Protein AF-A0A3M0XYK8-F1 (afdb_monomer_lite)

pLDDT: mean 85.26, std 17.31, range [50.12, 98.5]

Radius of gyration: 27.62 Å; chains: 1; bounding box: 24×65×68 Å

Structure (mmCIF, N/CA/C/O backbone):
data_AF-A0A3M0XYK8-F1
#
_entry.id   AF-A0A3M0XYK8-F1
#
loop_
_atom_site.group_PDB
_atom_site.id
_atom_site.type_symbol
_atom_site.label_atom_id
_atom_site.label_alt_id
_atom_site.label_comp_id
_atom_site.label_asym_id
_atom_site.label_entity_id
_atom_site.label_seq_id
_atom_site.pdbx_PDB_ins_code
_atom_site.Cartn_x
_atom_site.Cartn_y
_atom_site.Cartn_z
_atom_site.occupancy
_atom_site.B_iso_or_equiv
_atom_site.auth_seq_id
_atom_site.auth_comp_id
_atom_site.auth_asym_id
_atom_site.auth_atom_id
_atom_site.pdbx_PDB_model_num
ATOM 1 N N . MET A 1 1 ? -8.161 52.579 -51.845 1.00 53.34 1 MET A N 1
ATOM 2 C CA . MET A 1 1 ? -7.094 51.553 -51.942 1.00 53.34 1 MET A CA 1
ATOM 3 C C . MET A 1 1 ? -6.205 51.474 -50.694 1.00 53.34 1 MET A C 1
ATOM 5 O O . MET A 1 1 ? -5.982 50.375 -50.219 1.00 53.34 1 MET A O 1
ATOM 9 N N . LYS A 1 2 ? -5.748 52.588 -50.094 1.00 50.12 2 LYS A N 1
ATOM 10 C CA . LYS A 1 2 ? -4.852 52.553 -48.911 1.00 50.12 2 LYS A CA 1
ATOM 11 C C . LYS A 1 2 ? -5.521 52.124 -47.584 1.00 50.12 2 LYS A C 1
ATOM 13 O O . LYS A 1 2 ? -4.868 51.525 -46.744 1.00 50.12 2 LYS A O 1
ATOM 18 N N . ARG A 1 3 ? -6.829 52.370 -47.407 1.00 53.25 3 ARG A N 1
ATOM 19 C CA . ARG A 1 3 ? -7.581 52.015 -46.176 1.00 53.25 3 ARG A CA 1
ATOM 20 C C . ARG A 1 3 ? -7.868 50.509 -46.053 1.00 53.25 3 ARG A C 1
ATOM 22 O O . ARG A 1 3 ? -7.900 49.989 -44.947 1.00 53.25 3 ARG A O 1
ATOM 29 N N . SER A 1 4 ? -8.008 49.811 -47.183 1.00 52.62 4 SER A N 1
ATOM 30 C CA . SER A 1 4 ? -8.246 48.360 -47.231 1.00 52.62 4 SER A CA 1
ATOM 31 C C . SER A 1 4 ? -7.004 47.543 -46.859 1.00 52.62 4 SER A C 1
ATOM 33 O O . SER A 1 4 ? -7.132 46.472 -46.282 1.00 52.62 4 SER A O 1
ATOM 35 N N . LEU A 1 5 ? -5.805 48.073 -47.129 1.00 55.25 5 LEU A N 1
ATOM 36 C CA . LEU A 1 5 ? -4.541 47.452 -46.723 1.00 55.25 5 LEU A CA 1
ATOM 37 C C . LEU A 1 5 ? -4.356 47.487 -45.198 1.00 55.25 5 LEU A C 1
ATOM 39 O O . LEU A 1 5 ? -3.953 46.492 -44.609 1.00 55.25 5 LEU A O 1
ATOM 43 N N . VAL A 1 6 ? -4.725 48.592 -44.543 1.00 56.53 6 VAL A N 1
ATOM 44 C CA . VAL A 1 6 ? -4.584 48.735 -43.082 1.00 56.53 6 VAL A CA 1
ATOM 45 C C . VAL A 1 6 ? -5.533 47.799 -42.318 1.00 56.53 6 VAL A C 1
ATOM 47 O O . VAL A 1 6 ? -5.119 47.203 -41.332 1.00 56.53 6 VAL A O 1
ATOM 50 N N . GLY A 1 7 ? -6.771 47.608 -42.794 1.00 55.38 7 GLY A N 1
ATOM 51 C CA . GLY A 1 7 ? -7.731 46.682 -42.170 1.00 55.38 7 GLY A CA 1
ATOM 52 C C . GLY A 1 7 ? -7.394 45.196 -42.360 1.00 55.38 7 GLY A C 1
ATOM 53 O O . GLY A 1 7 ? -7.710 44.379 -41.501 1.00 55.38 7 GLY A O 1
ATOM 54 N N . GLY A 1 8 ? -6.720 44.841 -43.460 1.00 56.22 8 GLY A N 1
ATOM 55 C CA . GLY A 1 8 ? -6.253 43.471 -43.695 1.00 56.22 8 GLY A CA 1
ATOM 56 C C . GLY A 1 8 ? -5.093 43.078 -42.778 1.00 56.22 8 GLY A C 1
ATOM 57 O O . GLY A 1 8 ? -5.073 41.970 -42.252 1.00 56.22 8 GLY A O 1
ATOM 58 N N . LEU A 1 9 ? -4.160 44.001 -42.523 1.00 57.41 9 LEU A N 1
ATOM 59 C CA . LEU A 1 9 ? -3.015 43.747 -41.642 1.00 57.41 9 LEU A CA 1
ATOM 60 C C . LEU A 1 9 ? -3.413 43.599 -40.164 1.00 57.41 9 LEU A C 1
ATOM 62 O O . LEU A 1 9 ? -2.831 42.773 -39.462 1.00 57.41 9 LEU A O 1
ATOM 66 N N . THR A 1 10 ? -4.418 44.339 -39.688 1.00 58.56 10 THR A N 1
ATOM 67 C CA . THR A 1 10 ? -4.889 44.218 -38.298 1.00 58.56 10 THR A CA 1
ATOM 68 C C . THR A 1 10 ? -5.695 42.941 -38.054 1.00 58.56 10 THR A C 1
ATOM 70 O O . THR A 1 10 ? -5.524 42.311 -37.012 1.00 58.56 10 THR A O 1
ATOM 73 N N . ALA A 1 11 ? -6.516 42.504 -39.016 1.00 56.78 11 ALA A N 1
ATOM 74 C CA . ALA A 1 11 ? -7.274 41.253 -38.911 1.00 56.78 11 ALA A CA 1
ATOM 75 C C . ALA A 1 11 ? -6.366 40.006 -38.915 1.00 56.78 11 ALA A C 1
ATOM 77 O O . ALA A 1 11 ? -6.614 39.055 -38.175 1.00 56.78 11 ALA A O 1
ATOM 78 N N . VAL A 1 12 ? -5.281 40.027 -39.697 1.00 58.91 12 VAL A N 1
ATOM 79 C CA . VAL A 1 12 ? -4.292 38.935 -39.744 1.00 58.91 12 VAL A CA 1
ATOM 80 C C . VAL A 1 12 ? -3.461 38.875 -38.459 1.00 58.91 12 VAL A C 1
ATOM 82 O O . VAL A 1 12 ? -3.245 37.790 -37.924 1.00 58.91 12 VAL A O 1
ATOM 85 N N . GLY A 1 13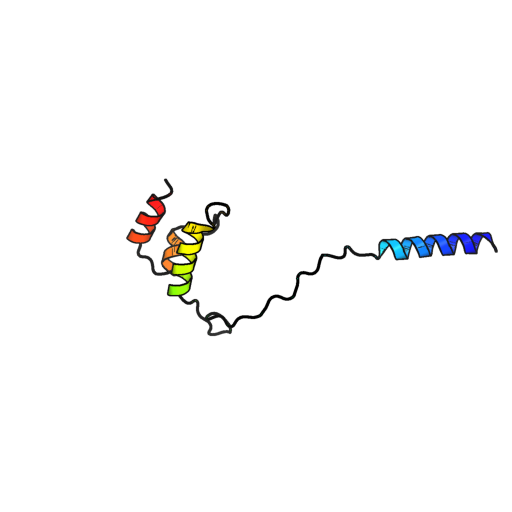 ? -3.050 40.024 -37.910 1.00 57.84 13 GLY A N 1
ATOM 86 C CA . GLY A 1 13 ? -2.301 40.071 -36.648 1.00 57.84 13 GLY A CA 1
ATOM 87 C C . GLY A 1 13 ? -3.079 39.506 -35.452 1.00 57.84 13 GLY A C 1
ATOM 88 O O . GLY A 1 13 ? -2.498 38.832 -34.603 1.00 57.84 13 GLY A O 1
ATOM 89 N N . LEU A 1 14 ? -4.401 39.713 -35.412 1.00 57.25 14 LEU A N 1
ATOM 90 C CA . LEU A 1 14 ? -5.259 39.214 -34.331 1.00 57.25 14 LEU A CA 1
ATOM 91 C C . LEU A 1 14 ? -5.496 37.693 -34.407 1.00 57.25 14 LEU A C 1
ATOM 93 O O . LEU A 1 14 ? -5.592 37.035 -33.373 1.00 57.25 14 LEU A O 1
ATOM 97 N N . LEU A 1 15 ? -5.536 37.120 -35.616 1.00 57.41 15 LEU A N 1
ATOM 98 C CA . LEU A 1 15 ? -5.680 35.672 -35.823 1.00 57.41 15 LEU A CA 1
ATOM 99 C C . LEU A 1 15 ? -4.417 34.889 -35.432 1.00 57.41 15 LEU A C 1
ATOM 101 O O . LEU A 1 15 ? -4.524 33.779 -34.920 1.00 57.41 15 LEU A O 1
ATOM 105 N N . VAL A 1 16 ? -3.228 35.472 -35.615 1.00 59.38 16 VAL A N 1
ATOM 106 C CA . VAL A 1 16 ? -1.959 34.831 -35.223 1.00 59.38 16 VAL A CA 1
ATOM 107 C C . VAL A 1 16 ? -1.759 34.853 -33.702 1.00 59.38 16 VAL A C 1
ATOM 109 O O . VAL A 1 16 ? -1.257 33.884 -33.139 1.00 59.38 16 VAL A O 1
ATOM 112 N N . ALA A 1 17 ? -2.210 35.906 -33.011 1.00 58.38 17 ALA A N 1
ATOM 113 C CA . ALA A 1 17 ? -2.124 35.988 -31.550 1.00 58.38 17 ALA A CA 1
ATOM 114 C C . ALA A 1 17 ? -3.110 35.046 -30.826 1.00 58.38 17 ALA A C 1
ATOM 116 O O . ALA A 1 17 ? -2.803 34.558 -29.742 1.00 58.38 17 ALA A O 1
ATOM 117 N N . GLY A 1 18 ? -4.272 34.753 -31.425 1.00 57.09 18 GLY A N 1
ATOM 118 C CA . GLY A 1 18 ? -5.269 33.828 -30.864 1.00 57.09 18 GLY A CA 1
ATOM 119 C C . GLY A 1 18 ? -4.943 32.337 -31.037 1.00 57.09 18 GLY A C 1
ATOM 120 O O . GLY A 1 18 ? -5.596 31.503 -30.417 1.00 57.09 18 GLY A O 1
ATOM 121 N N . ALA A 1 19 ? -3.947 31.996 -31.863 1.00 57.44 19 ALA A N 1
ATOM 122 C CA . ALA A 1 19 ? -3.531 30.618 -32.146 1.00 57.44 19 ALA A CA 1
ATOM 123 C C . ALA A 1 19 ? -2.379 30.119 -31.255 1.00 57.44 19 ALA A C 1
ATOM 125 O O . ALA A 1 19 ? -1.982 28.958 -31.361 1.00 57.44 19 ALA A O 1
ATOM 126 N N . ALA A 1 20 ? -1.851 30.965 -30.363 1.00 58.88 20 ALA A N 1
ATOM 127 C CA . ALA A 1 20 ? -0.981 30.517 -29.286 1.00 58.88 20 ALA A CA 1
ATOM 128 C C . ALA A 1 20 ? -1.833 29.731 -28.277 1.00 58.88 20 ALA A C 1
ATOM 130 O O . ALA A 1 20 ? -2.306 30.268 -27.276 1.00 58.88 20 ALA A O 1
ATOM 131 N N . GLY A 1 21 ? -2.086 28.456 -28.586 1.00 62.47 21 GLY A N 1
ATOM 132 C CA . GLY A 1 21 ? -2.641 27.513 -27.625 1.00 62.47 21 GLY A CA 1
ATOM 133 C C . GLY A 1 21 ? -1.813 27.553 -26.344 1.00 62.47 21 GLY A C 1
ATOM 134 O O . GLY A 1 21 ? -0.606 27.797 -26.385 1.00 62.47 21 GLY A O 1
ATOM 135 N N . ALA A 1 22 ? -2.463 27.354 -25.199 1.00 65.31 22 ALA A N 1
ATOM 136 C CA . ALA A 1 22 ? -1.763 27.243 -23.932 1.00 65.31 22 ALA A CA 1
ATOM 137 C C . ALA A 1 22 ? -0.660 26.180 -24.072 1.00 65.31 22 ALA A C 1
ATOM 139 O O . ALA A 1 22 ? -0.958 25.001 -24.257 1.00 65.31 22 ALA A O 1
ATOM 140 N N . LEU A 1 23 ? 0.606 26.603 -24.017 1.00 63.88 23 LEU A N 1
ATOM 141 C CA . LEU A 1 23 ? 1.737 25.700 -23.860 1.00 63.88 23 LEU A CA 1
ATOM 142 C C . LEU A 1 23 ? 1.587 25.095 -22.466 1.00 63.88 23 LEU A C 1
ATOM 144 O O . LEU A 1 23 ? 2.007 25.687 -21.470 1.00 63.88 23 LEU A O 1
ATOM 148 N N . ALA A 1 24 ? 0.905 23.953 -22.378 1.00 67.50 24 ALA A N 1
ATOM 149 C CA . ALA A 1 24 ? 1.004 23.119 -21.198 1.00 67.50 24 ALA A CA 1
ATOM 150 C C . ALA A 1 24 ? 2.497 22.840 -20.997 1.00 67.50 24 ALA A C 1
ATOM 152 O O . ALA A 1 24 ? 3.193 22.502 -21.953 1.00 67.50 24 ALA A O 1
ATOM 153 N N . ALA A 1 25 ? 3.003 23.037 -19.781 1.00 69.62 25 ALA A N 1
ATOM 154 C CA . ALA A 1 25 ? 4.357 22.623 -19.459 1.00 69.62 25 ALA A CA 1
ATOM 155 C C . ALA A 1 25 ? 4.421 21.103 -19.653 1.00 69.62 25 ALA A C 1
ATOM 157 O O . ALA A 1 25 ? 3.906 20.346 -18.830 1.00 69.62 25 ALA A O 1
ATOM 158 N N . GLU A 1 26 ? 4.972 20.665 -20.782 1.00 71.00 26 GLU A N 1
ATOM 159 C CA . GLU A 1 26 ? 5.120 19.249 -21.079 1.00 71.00 26 GLU A CA 1
ATOM 160 C C . GLU A 1 26 ? 6.108 18.666 -20.069 1.00 71.00 26 GLU A C 1
ATOM 162 O O . GLU A 1 26 ? 7.262 19.089 -19.961 1.00 71.00 26 GLU A O 1
ATOM 167 N N . GLY A 1 27 ? 5.619 17.739 -19.245 1.00 74.31 27 GLY A N 1
ATOM 168 C CA . GLY A 1 27 ? 6.464 17.006 -18.316 1.00 74.31 27 GLY A CA 1
ATOM 169 C C . GLY A 1 27 ? 7.487 16.179 -19.090 1.00 74.31 27 GLY A C 1
ATOM 170 O O . GLY A 1 27 ? 7.194 15.666 -20.169 1.00 74.31 27 GLY A O 1
ATOM 171 N N . LYS A 1 28 ? 8.694 16.022 -18.535 1.00 85.81 28 LYS A N 1
ATOM 172 C CA . LYS A 1 28 ? 9.696 15.109 -19.101 1.00 85.81 28 LYS A CA 1
ATOM 173 C C . LYS A 1 28 ? 9.090 13.715 -19.288 1.00 85.81 28 LYS A C 1
ATOM 175 O O . LYS A 1 28 ? 8.347 13.251 -18.417 1.00 85.81 28 LYS A O 1
ATOM 180 N N . ALA A 1 29 ? 9.476 13.029 -20.362 1.00 89.25 29 ALA A N 1
ATOM 181 C CA . ALA A 1 29 ? 9.163 11.615 -20.517 1.00 89.25 29 ALA A CA 1
ATOM 182 C C . ALA A 1 29 ? 9.596 10.852 -19.252 1.00 89.25 29 ALA A C 1
ATOM 184 O O . ALA A 1 29 ? 10.697 11.059 -18.720 1.00 89.25 29 ALA A O 1
ATOM 185 N N . LEU A 1 30 ? 8.692 10.034 -18.715 1.00 90.94 30 LEU A N 1
ATOM 186 C CA . LEU A 1 30 ? 9.001 9.160 -17.590 1.00 90.94 30 LEU A CA 1
ATOM 187 C C . LEU A 1 30 ? 9.764 7.934 -18.110 1.00 90.94 30 LEU A C 1
ATOM 189 O O . LEU A 1 30 ? 9.479 7.487 -19.219 1.00 90.94 30 LEU A O 1
ATOM 193 N N . PRO A 1 31 ? 10.734 7.403 -17.345 1.00 93.75 31 PRO A N 1
ATOM 194 C CA . PRO A 1 31 ? 11.366 6.142 -17.701 1.00 93.75 31 PRO A CA 1
ATOM 195 C C . PRO A 1 31 ? 10.336 5.010 -17.664 1.00 93.75 31 PRO A C 1
ATOM 197 O O . PRO A 1 31 ? 9.437 5.004 -16.819 1.00 93.75 31 PRO A O 1
ATOM 200 N N . GLU A 1 32 ? 10.503 4.053 -18.566 1.00 95.06 32 GLU A N 1
ATOM 201 C CA . GLU A 1 32 ? 9.754 2.802 -18.549 1.00 95.06 32 GLU A CA 1
ATOM 202 C C . GLU A 1 32 ? 10.417 1.820 -17.577 1.00 95.06 32 GLU A C 1
ATOM 204 O O . GLU A 1 32 ? 11.643 1.786 -17.443 1.00 95.06 32 GLU A O 1
ATOM 209 N N . TYR A 1 33 ? 9.593 1.047 -16.873 1.00 95.19 33 TYR A N 1
ATOM 210 C CA . TYR A 1 33 ? 10.027 -0.005 -15.960 1.00 95.19 33 TYR A CA 1
ATOM 211 C C . TYR A 1 33 ? 9.275 -1.282 -16.305 1.00 95.19 33 TYR A C 1
ATOM 213 O O . TYR A 1 33 ? 8.083 -1.216 -16.592 1.00 95.19 33 TYR A O 1
ATOM 221 N N . ASP A 1 34 ? 9.959 -2.418 -16.209 1.00 95.69 34 ASP A N 1
ATOM 222 C CA . ASP A 1 34 ? 9.346 -3.732 -16.378 1.00 95.69 34 ASP A CA 1
ATOM 223 C C . ASP A 1 34 ? 8.645 -4.147 -15.076 1.00 95.69 34 ASP A C 1
ATOM 225 O O . ASP A 1 34 ? 9.292 -4.443 -14.062 1.00 95.69 34 ASP A O 1
ATOM 229 N N . TRP A 1 35 ? 7.314 -4.174 -15.083 1.00 96.88 35 TRP A N 1
ATOM 230 C CA . TRP A 1 35 ? 6.503 -4.571 -13.935 1.00 96.88 35 TRP A CA 1
ATOM 231 C C . TRP A 1 35 ? 6.039 -6.024 -14.033 1.00 96.88 35 TRP A C 1
ATOM 233 O O . TRP A 1 35 ? 5.784 -6.571 -15.102 1.00 96.88 35 TRP A O 1
ATOM 243 N N . SER A 1 36 ? 5.821 -6.655 -12.877 1.00 96.69 36 SER A N 1
ATOM 244 C CA . SER A 1 36 ? 5.308 -8.034 -12.800 1.00 96.69 36 SER A CA 1
ATOM 245 C C . SER A 1 36 ? 3.912 -8.217 -13.408 1.00 96.69 36 SER A C 1
ATOM 247 O O . SER A 1 36 ? 3.534 -9.329 -13.786 1.00 96.69 36 SER A O 1
ATOM 249 N N . PHE A 1 37 ? 3.143 -7.133 -13.507 1.00 96.62 37 PHE A N 1
ATOM 250 C CA . PHE A 1 37 ? 1.793 -7.111 -14.060 1.00 96.62 37 PHE A CA 1
ATOM 251 C C . PHE A 1 37 ? 1.728 -6.685 -15.531 1.00 96.62 37 PHE A C 1
ATOM 253 O O . PHE A 1 37 ? 0.624 -6.560 -16.060 1.00 96.62 37 PHE A O 1
ATOM 260 N N . ASP A 1 38 ? 2.867 -6.509 -16.197 1.00 97.19 38 ASP A N 1
ATOM 261 C CA . ASP A 1 38 ? 2.884 -6.149 -17.611 1.00 97.19 38 ASP A CA 1
ATOM 262 C C . ASP A 1 38 ? 2.498 -7.332 -18.516 1.00 97.19 38 ASP A C 1
ATOM 264 O O . ASP A 1 38 ? 2.759 -8.505 -18.230 1.00 97.19 38 ASP A O 1
ATOM 268 N N . GLY A 1 39 ? 1.861 -7.014 -19.646 1.00 95.31 39 GLY A N 1
ATOM 269 C CA . GLY A 1 39 ? 1.393 -7.991 -20.629 1.00 95.31 39 GLY A CA 1
ATOM 270 C C . GLY A 1 39 ? 0.120 -8.749 -20.225 1.00 95.31 39 GLY A C 1
ATOM 271 O O . GLY A 1 39 ? -0.377 -8.675 -19.106 1.00 95.31 39 GLY A O 1
ATOM 272 N N . ILE A 1 40 ? -0.434 -9.522 -21.164 1.00 96.75 40 ILE A N 1
ATOM 273 C CA . ILE A 1 40 ? -1.742 -10.192 -20.995 1.00 96.75 40 ILE A CA 1
ATOM 274 C C . ILE A 1 40 ? -1.746 -11.316 -19.944 1.00 96.75 40 ILE A C 1
ATOM 276 O O . ILE A 1 40 ? -2.810 -11.758 -19.516 1.00 96.75 40 ILE A O 1
ATOM 280 N N . PHE A 1 41 ? -0.565 -11.782 -19.535 1.00 96.81 41 PHE A N 1
ATOM 281 C CA . PHE A 1 41 ? -0.383 -12.807 -18.505 1.00 96.81 41 PHE A CA 1
ATOM 282 C C . PHE A 1 41 ? 0.249 -12.252 -17.221 1.00 96.81 41 PHE A C 1
ATOM 284 O O . PHE A 1 41 ? 0.537 -13.028 -16.306 1.00 96.81 41 PHE A O 1
ATOM 291 N N . GLY A 1 42 ? 0.461 -10.934 -17.147 1.00 96.81 42 GLY A N 1
ATOM 292 C CA . GLY A 1 42 ? 1.037 -10.264 -15.991 1.00 96.81 42 GLY A CA 1
ATOM 293 C C . GLY A 1 42 ? 0.196 -10.456 -14.730 1.00 96.81 42 GLY A C 1
ATOM 294 O O . GLY A 1 42 ? -1.031 -10.604 -14.771 1.00 96.81 42 GLY A O 1
ATOM 295 N N . ARG A 1 43 ? 0.859 -10.483 -13.572 1.00 95.75 43 ARG A N 1
ATOM 296 C CA . ARG A 1 43 ? 0.217 -10.654 -12.264 1.00 95.75 43 ARG A CA 1
ATOM 297 C C . ARG A 1 43 ? 0.824 -9.698 -11.255 1.00 95.75 43 ARG A C 1
ATOM 299 O O . ARG A 1 43 ? 2.033 -9.520 -11.202 1.00 95.75 43 ARG A O 1
ATOM 306 N N . PHE A 1 44 ? -0.014 -9.155 -10.382 1.00 96.00 44 PHE A N 1
ATOM 307 C CA . PHE A 1 44 ? 0.489 -8.388 -9.253 1.00 96.00 44 PHE A CA 1
ATOM 308 C C . PHE A 1 44 ? 1.308 -9.270 -8.303 1.00 96.00 44 PHE A C 1
ATOM 310 O O . PHE A 1 44 ? 0.840 -10.319 -7.847 1.00 96.00 44 PHE A O 1
ATOM 317 N N . ASP A 1 45 ? 2.503 -8.796 -7.957 1.00 96.31 45 ASP A N 1
ATOM 318 C CA . ASP A 1 45 ? 3.317 -9.337 -6.869 1.00 96.31 45 ASP A CA 1
ATOM 319 C C . ASP A 1 45 ? 2.656 -8.996 -5.518 1.00 96.31 45 ASP A C 1
ATOM 321 O O . ASP A 1 45 ? 2.677 -7.853 -5.056 1.00 96.31 45 ASP A O 1
ATOM 325 N N . ARG A 1 46 ? 2.028 -9.997 -4.887 1.00 95.94 46 ARG A N 1
ATOM 326 C CA . ARG A 1 46 ? 1.327 -9.847 -3.599 1.00 95.94 46 ARG A CA 1
ATOM 327 C C . ARG A 1 46 ? 2.245 -9.340 -2.478 1.00 95.94 46 ARG A C 1
ATOM 329 O O . ARG A 1 46 ? 1.875 -8.337 -1.865 1.00 95.94 46 ARG A O 1
ATOM 336 N N . PRO A 1 47 ? 3.421 -9.947 -2.220 1.00 96.75 47 PRO A N 1
ATOM 337 C CA . PRO A 1 47 ? 4.412 -9.378 -1.310 1.00 96.75 47 PRO A CA 1
ATOM 338 C C . PRO A 1 47 ? 4.748 -7.908 -1.588 1.00 96.75 47 PRO A C 1
ATOM 340 O O . PRO A 1 47 ? 4.840 -7.117 -0.647 1.00 96.75 47 PRO A O 1
ATOM 343 N N . ALA A 1 48 ? 4.916 -7.511 -2.856 1.00 97.75 48 ALA A N 1
ATOM 344 C CA . ALA A 1 48 ? 5.172 -6.106 -3.188 1.00 97.75 48 ALA A CA 1
ATOM 345 C C . ALA A 1 48 ? 3.995 -5.198 -2.814 1.00 97.75 48 ALA A C 1
ATOM 347 O O . ALA A 1 48 ? 4.210 -4.133 -2.237 1.00 97.75 48 ALA A O 1
ATOM 348 N N . MET A 1 49 ? 2.757 -5.627 -3.066 1.00 97.12 49 MET A N 1
ATOM 349 C CA . MET A 1 49 ? 1.578 -4.852 -2.679 1.00 97.12 49 MET A CA 1
ATOM 350 C C . MET A 1 49 ? 1.411 -4.733 -1.153 1.00 97.12 49 MET A C 1
ATOM 352 O O . MET A 1 49 ? 1.018 -3.672 -0.674 1.00 97.12 49 MET A O 1
ATOM 356 N N . GLN A 1 50 ? 1.743 -5.772 -0.377 1.00 97.69 50 GLN A N 1
ATOM 357 C CA . GLN A 1 50 ? 1.741 -5.704 1.095 1.00 97.69 50 GLN A CA 1
ATOM 358 C C . GLN A 1 50 ? 2.769 -4.687 1.615 1.00 97.69 50 GLN A C 1
ATOM 360 O O . GLN A 1 50 ? 2.438 -3.850 2.455 1.00 97.69 5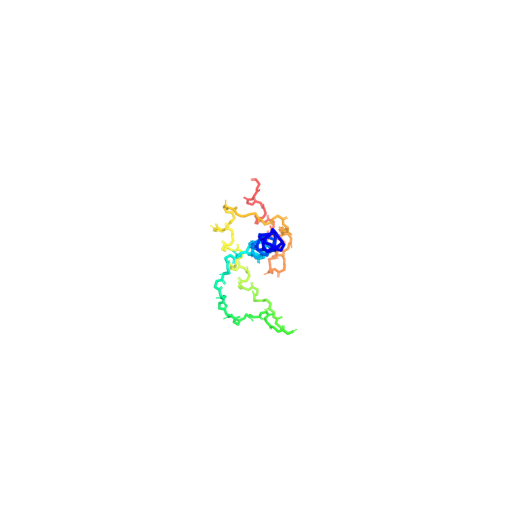0 GLN A O 1
ATOM 365 N N . ARG A 1 51 ? 3.991 -4.688 1.060 1.00 98.12 51 ARG A N 1
ATOM 366 C CA . ARG A 1 51 ? 4.996 -3.650 1.362 1.00 98.12 51 ARG A CA 1
ATOM 367 C C . ARG A 1 51 ? 4.521 -2.259 0.933 1.00 98.12 51 ARG A C 1
ATOM 369 O O . ARG A 1 51 ? 4.723 -1.293 1.658 1.00 98.12 51 ARG A O 1
ATOM 376 N N . GLY A 1 52 ? 3.842 -2.152 -0.209 1.00 97.81 52 GLY A N 1
ATOM 377 C CA . GLY A 1 52 ? 3.236 -0.902 -0.672 1.00 97.81 52 GLY A CA 1
ATOM 378 C C . GLY A 1 52 ? 2.169 -0.361 0.286 1.00 97.81 52 GLY A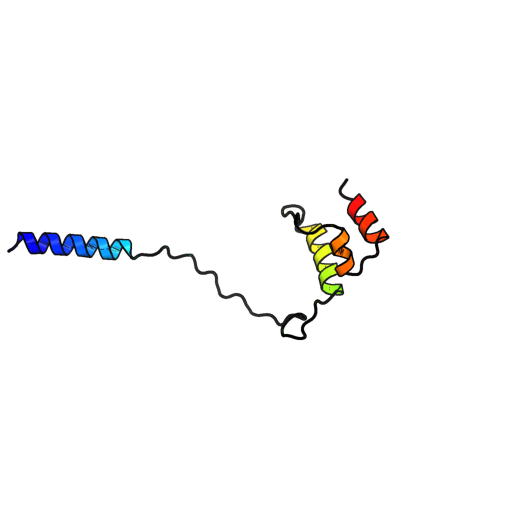 C 1
ATOM 379 O O . GLY A 1 52 ? 2.144 0.838 0.555 1.00 97.81 52 GLY A O 1
ATOM 380 N N . LEU A 1 53 ? 1.331 -1.234 0.860 1.00 97.69 53 LEU A N 1
ATOM 381 C CA . LEU A 1 53 ? 0.366 -0.852 1.896 1.00 97.69 53 LEU A CA 1
ATOM 382 C C . LEU A 1 53 ? 1.069 -0.314 3.148 1.00 97.69 53 LEU A C 1
ATOM 384 O O . LEU A 1 53 ? 0.616 0.685 3.705 1.00 97.69 53 LEU A O 1
ATOM 388 N N . GLN A 1 54 ? 2.168 -0.942 3.573 1.00 97.69 54 GLN A N 1
ATOM 389 C CA . GLN A 1 54 ? 2.975 -0.447 4.689 1.00 97.69 54 GLN A CA 1
ATOM 390 C C . GLN A 1 54 ? 3.500 0.968 4.406 1.00 97.69 54 GLN A C 1
ATOM 392 O O . GLN A 1 54 ? 3.255 1.876 5.196 1.00 97.6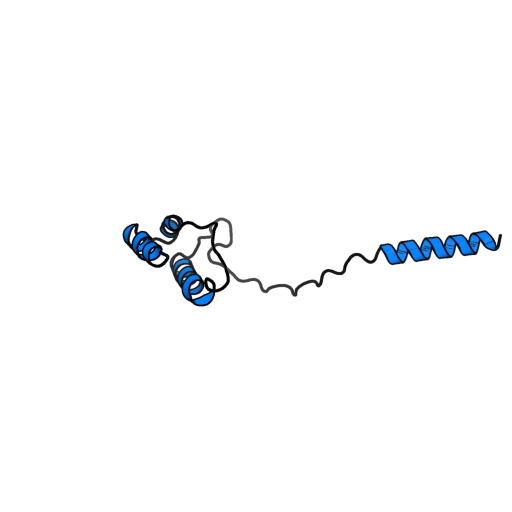9 54 GLN A O 1
ATOM 397 N N . VAL A 1 55 ? 4.120 1.187 3.240 1.00 98.50 55 VAL A N 1
ATOM 398 C CA . VAL A 1 55 ? 4.611 2.515 2.824 1.00 98.50 55 VAL A CA 1
ATOM 399 C C . VAL A 1 55 ? 3.482 3.549 2.800 1.00 98.50 55 VAL A C 1
ATOM 401 O O . VAL A 1 55 ? 3.652 4.660 3.302 1.00 98.50 55 VAL A O 1
ATOM 404 N N . TYR A 1 56 ? 2.310 3.193 2.263 1.00 98.00 56 TYR A N 1
ATOM 405 C CA . TYR A 1 56 ? 1.155 4.091 2.261 1.00 98.00 56 TYR A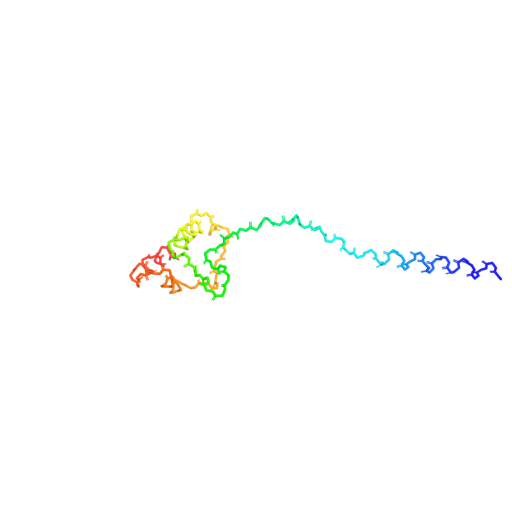 CA 1
ATOM 406 C C . TYR A 1 56 ? 0.751 4.501 3.683 1.00 98.00 56 TYR A C 1
ATOM 408 O O . TYR A 1 56 ? 0.545 5.688 3.926 1.00 98.00 56 TYR A O 1
ATOM 416 N N . ARG A 1 57 ? 0.662 3.543 4.613 1.00 96.69 57 ARG A N 1
ATOM 417 C CA . ARG A 1 57 ? 0.247 3.791 6.004 1.00 96.69 57 ARG A CA 1
ATOM 418 C C . ARG A 1 57 ? 1.267 4.596 6.806 1.00 96.69 57 ARG A C 1
ATOM 420 O O . ARG A 1 57 ? 0.883 5.393 7.651 1.00 96.69 57 ARG A O 1
ATOM 427 N N . GLU A 1 58 ? 2.553 4.369 6.572 1.00 97.69 58 GLU A N 1
ATOM 428 C CA . GLU A 1 58 ? 3.618 4.997 7.361 1.00 97.69 58 GLU A CA 1
ATOM 429 C C . GLU A 1 58 ? 4.030 6.372 6.817 1.00 97.69 58 GLU A C 1
ATOM 431 O O . GLU A 1 58 ? 4.541 7.199 7.569 1.00 97.69 58 GLU A O 1
ATOM 436 N N . VAL A 1 59 ? 3.804 6.638 5.524 1.00 98.38 59 VAL A N 1
ATOM 437 C CA . VAL A 1 59 ? 4.291 7.860 4.858 1.00 98.38 59 VAL A CA 1
ATOM 438 C C . VAL A 1 59 ? 3.162 8.656 4.209 1.00 98.38 59 VAL A C 1
ATOM 440 O O . VAL A 1 59 ? 3.028 9.857 4.434 1.00 98.38 59 VAL A O 1
ATOM 443 N N . CYS A 1 60 ? 2.348 8.015 3.371 1.00 98.25 60 CYS A N 1
ATOM 444 C CA . CYS A 1 60 ? 1.427 8.729 2.484 1.00 98.25 60 CYS A CA 1
ATOM 445 C C . CYS A 1 60 ? 0.128 9.155 3.178 1.00 98.25 60 CYS A C 1
ATOM 447 O O . CYS A 1 60 ? -0.411 10.221 2.867 1.00 98.25 60 CYS A O 1
ATOM 449 N N . SER A 1 61 ? -0.382 8.347 4.111 1.00 97.25 61 SER A N 1
ATOM 450 C CA . SER A 1 61 ? -1.692 8.560 4.738 1.00 97.25 61 SER A CA 1
ATOM 451 C C . SER A 1 61 ? -1.752 9.781 5.651 1.00 97.25 61 SER A C 1
ATOM 453 O O . SER A 1 61 ? -2.845 10.208 6.011 1.00 97.25 61 SER A O 1
ATOM 455 N N . ALA A 1 62 ? -0.605 10.373 5.993 1.00 96.56 62 ALA A N 1
ATOM 456 C CA . ALA A 1 62 ? -0.551 11.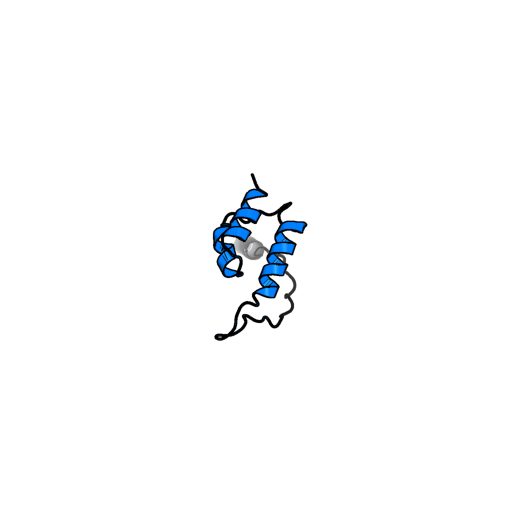647 6.704 1.00 96.56 62 ALA A CA 1
ATOM 457 C C . ALA A 1 62 ? -1.154 12.805 5.883 1.00 96.56 62 ALA A C 1
ATOM 459 O O . ALA A 1 62 ? -1.703 13.741 6.460 1.00 96.56 62 ALA A O 1
ATOM 460 N N . CYS A 1 63 ? -1.081 12.730 4.546 1.00 98.31 63 CYS A N 1
ATOM 461 C CA . CYS A 1 63 ? -1.545 13.791 3.642 1.00 98.31 63 CYS A CA 1
ATOM 462 C C . CYS A 1 63 ? -2.588 13.318 2.615 1.00 98.31 63 CYS A C 1
ATOM 464 O O . CYS A 1 63 ? -3.402 14.119 2.157 1.00 98.31 63 CYS A O 1
ATOM 466 N N . HIS A 1 64 ? -2.573 12.040 2.223 1.00 98.12 64 HIS A N 1
ATOM 467 C CA . HIS A 1 64 ? -3.430 11.504 1.164 1.00 98.12 64 HIS A CA 1
ATOM 468 C C . HIS A 1 64 ? -4.453 10.504 1.700 1.00 98.12 64 HIS A C 1
ATOM 470 O O . HIS A 1 64 ? -4.112 9.559 2.401 1.00 98.12 64 HIS A O 1
ATOM 476 N N . SER A 1 65 ? -5.717 10.681 1.304 1.00 95.88 65 SER A N 1
ATOM 477 C CA . SER A 1 65 ? -6.789 9.730 1.617 1.00 95.88 65 SER A CA 1
ATOM 478 C C . SER A 1 65 ? -6.878 8.606 0.583 1.00 95.88 65 SER A C 1
ATOM 480 O O . SER A 1 65 ? -6.625 8.830 -0.601 1.00 95.88 65 SER A O 1
ATOM 482 N N . LEU A 1 66 ? -7.379 7.443 1.002 1.00 95.25 66 LEU A N 1
ATOM 483 C CA . LEU A 1 66 ? -7.676 6.305 0.127 1.00 95.25 66 LEU A CA 1
ATOM 484 C C . LEU A 1 66 ? -9.154 5.893 0.230 1.00 95.25 66 LEU A C 1
ATOM 486 O O . LEU A 1 66 ? -9.493 4.736 0.451 1.00 95.25 66 LEU A O 1
ATOM 490 N N . ARG A 1 67 ? -10.067 6.862 0.077 1.00 95.12 67 ARG A N 1
ATOM 491 C CA . ARG A 1 67 ? -11.503 6.687 0.384 1.00 95.12 67 ARG A CA 1
ATOM 492 C C . ARG A 1 67 ? -12.245 5.668 -0.493 1.00 95.12 67 ARG A C 1
ATOM 494 O O . ARG A 1 67 ? -13.313 5.210 -0.106 1.00 95.12 67 ARG A O 1
ATOM 501 N N . GLN A 1 68 ? -11.706 5.328 -1.664 1.00 97.38 68 GLN A N 1
ATOM 502 C CA . GLN A 1 68 ? -12.313 4.354 -2.584 1.00 97.38 68 GLN A CA 1
ATOM 503 C C . GLN A 1 68 ? -11.877 2.906 -2.319 1.00 97.38 68 GLN A C 1
ATOM 505 O O . GLN A 1 68 ? -12.392 1.989 -2.954 1.00 97.38 68 GLN A O 1
ATOM 510 N N . ILE A 1 69 ? -10.946 2.687 -1.385 1.00 95.81 69 ILE A N 1
ATOM 511 C CA . ILE A 1 69 ? -10.497 1.355 -0.983 1.00 95.81 69 ILE A CA 1
ATOM 512 C C . ILE A 1 69 ? -10.984 1.104 0.439 1.00 95.81 69 ILE A C 1
ATOM 514 O O . ILE A 1 69 ? -10.644 1.821 1.375 1.00 95.81 69 ILE A O 1
ATOM 518 N N . THR A 1 70 ? -11.805 0.074 0.598 1.00 96.88 70 THR A N 1
ATOM 519 C CA . THR A 1 70 ? -12.340 -0.342 1.900 1.00 96.88 70 THR A CA 1
ATOM 520 C C . THR A 1 70 ? -11.432 -1.392 2.538 1.00 96.88 70 THR A C 1
ATOM 522 O O . THR A 1 70 ? -10.798 -2.164 1.822 1.00 96.88 70 THR A O 1
ATOM 525 N N . PHE A 1 71 ? -11.400 -1.498 3.871 1.00 97.44 71 PHE A N 1
ATOM 526 C CA . PHE A 1 71 ? -10.541 -2.473 4.570 1.00 97.44 71 PHE A CA 1
ATOM 527 C C . PHE A 1 71 ? -10.734 -3.921 4.088 1.00 97.44 71 PHE A C 1
ATOM 529 O O . PHE A 1 71 ? -9.766 -4.656 3.924 1.00 97.44 71 PHE A O 1
ATOM 536 N N . ARG A 1 72 ? -11.961 -4.330 3.739 1.00 97.44 72 ARG A N 1
ATOM 537 C CA . ARG A 1 72 ? -12.220 -5.671 3.176 1.00 97.44 72 ARG A CA 1
ATOM 538 C C . ARG A 1 72 ? -11.482 -5.945 1.859 1.00 97.44 72 ARG A C 1
ATOM 540 O O . ARG A 1 72 ? -11.258 -7.107 1.522 1.00 97.44 72 ARG A O 1
ATOM 547 N N . ASN A 1 73 ? -11.098 -4.910 1.105 1.00 97.31 73 ASN A N 1
ATOM 548 C CA . ASN A 1 73 ? -10.318 -5.077 -0.123 1.00 97.31 73 ASN A CA 1
ATOM 549 C C . ASN A 1 73 ? -8.912 -5.621 0.158 1.00 97.31 73 ASN A C 1
ATOM 551 O O . ASN A 1 73 ? -8.317 -6.217 -0.735 1.00 97.31 73 ASN A O 1
ATOM 555 N N . LEU A 1 74 ? -8.408 -5.497 1.390 1.00 97.38 74 LEU A N 1
ATOM 556 C CA . LEU A 1 74 ? -7.104 -6.028 1.784 1.00 97.38 74 LEU A CA 1
ATOM 557 C C . LEU A 1 74 ? -7.058 -7.567 1.760 1.00 97.38 74 LEU A C 1
ATOM 559 O O . LEU A 1 74 ? -5.980 -8.141 1.647 1.00 97.38 74 LEU A O 1
ATOM 563 N N . SER A 1 75 ? -8.205 -8.253 1.715 1.00 97.50 75 SER A N 1
ATOM 564 C CA . SER A 1 75 ? -8.253 -9.696 1.419 1.00 97.50 75 SER A CA 1
ATOM 565 C C . SER A 1 75 ? -7.606 -10.043 0.066 1.00 97.50 75 SER A C 1
ATOM 567 O O . SER A 1 75 ? -6.977 -11.092 -0.081 1.00 97.50 75 SER A O 1
ATOM 569 N N . ALA A 1 76 ? -7.648 -9.131 -0.915 1.00 95.31 76 ALA A N 1
ATOM 570 C CA . ALA A 1 76 ? -6.966 -9.300 -2.200 1.00 95.31 76 ALA A CA 1
ATOM 571 C C . ALA A 1 76 ? -5.432 -9.325 -2.064 1.00 95.31 76 ALA A C 1
ATOM 573 O O . ALA A 1 76 ? -4.753 -9.902 -2.913 1.00 95.31 76 ALA A O 1
ATOM 574 N N . LEU A 1 77 ? -4.893 -8.766 -0.976 1.00 96.19 77 LEU A N 1
ATOM 575 C CA . LEU A 1 77 ? -3.474 -8.816 -0.618 1.00 96.19 77 LEU A CA 1
ATOM 576 C C . LEU A 1 77 ? -3.108 -10.079 0.171 1.00 96.19 77 LEU A C 1
ATOM 578 O O . LEU A 1 77 ? -1.929 -10.325 0.396 1.00 96.19 77 LEU A O 1
ATOM 582 N N . GLY A 1 78 ? -4.089 -10.904 0.546 1.00 96.12 78 GLY A N 1
ATOM 583 C CA . GLY A 1 78 ? -3.880 -12.146 1.292 1.00 96.12 78 GLY A CA 1
ATOM 584 C C . GLY A 1 78 ? -3.994 -12.019 2.810 1.00 96.12 78 GLY A C 1
ATOM 585 O O . GLY A 1 78 ? -3.677 -12.986 3.489 1.00 96.12 78 GLY A O 1
ATOM 586 N N . TYR A 1 79 ? -4.448 -10.877 3.337 1.00 97.31 79 TYR A N 1
ATOM 587 C CA . TYR A 1 79 ? -4.750 -10.751 4.765 1.00 97.31 79 TYR A CA 1
ATOM 588 C C . TYR A 1 79 ? -5.993 -11.565 5.140 1.00 97.31 79 TYR A C 1
ATOM 590 O O . TYR A 1 79 ? -6.984 -11.589 4.400 1.00 97.31 79 TYR A O 1
ATOM 598 N N . SER A 1 80 ? -5.936 -12.201 6.304 1.00 98.12 80 SER A N 1
ATOM 599 C CA . SER A 1 80 ? -7.065 -12.855 6.961 1.00 98.12 80 SER A CA 1
ATOM 600 C C . SER A 1 80 ? -8.081 -11.834 7.476 1.00 98.12 80 SER A C 1
ATOM 602 O O . SER A 1 80 ? -7.787 -10.651 7.647 1.00 98.12 80 SER A O 1
ATOM 604 N N . GLU A 1 81 ? -9.304 -12.290 7.742 1.00 98.19 81 GLU A N 1
ATOM 605 C CA . GLU A 1 81 ? -10.354 -11.424 8.283 1.00 98.19 81 GLU A CA 1
ATOM 606 C C . GLU A 1 81 ? -9.959 -10.809 9.635 1.00 98.19 81 GLU A C 1
ATOM 608 O O . GLU A 1 81 ? -10.230 -9.631 9.871 1.00 98.19 81 GLU A O 1
ATOM 613 N N . ASP A 1 82 ? -9.271 -11.573 10.485 1.00 98.38 82 ASP A N 1
ATOM 614 C CA . ASP A 1 82 ? -8.819 -11.112 11.798 1.00 98.38 82 ASP A CA 1
ATOM 615 C C . ASP A 1 82 ? -7.731 -10.039 11.679 1.00 98.38 82 ASP A C 1
ATOM 617 O O . ASP A 1 82 ? -7.816 -9.012 12.350 1.00 98.38 82 ASP A O 1
ATOM 621 N N . GLU A 1 83 ? -6.766 -10.205 10.767 1.00 97.94 83 GLU A N 1
ATOM 622 C CA . GLU A 1 83 ? -5.759 -9.171 10.479 1.00 97.94 83 GLU A CA 1
ATOM 623 C C . GLU A 1 83 ? -6.402 -7.892 9.931 1.00 97.94 83 GLU A C 1
ATOM 625 O O . GLU A 1 83 ? -6.027 -6.787 10.324 1.00 97.94 83 GLU A O 1
ATOM 630 N N . ILE A 1 84 ? -7.401 -8.024 9.053 1.00 98.19 84 ILE A N 1
ATOM 631 C CA . ILE A 1 84 ? -8.125 -6.876 8.491 1.00 98.19 84 ILE A CA 1
ATOM 632 C C . ILE A 1 84 ? -8.891 -6.127 9.584 1.00 98.19 84 ILE A C 1
ATOM 634 O O . ILE A 1 84 ? -8.878 -4.895 9.603 1.00 98.19 84 ILE A O 1
ATOM 638 N N . LYS A 1 85 ? -9.559 -6.846 10.493 1.00 97.75 85 LYS A N 1
ATOM 639 C CA . LYS A 1 85 ? -10.274 -6.239 11.625 1.00 97.75 85 LYS A CA 1
ATOM 640 C C . LYS A 1 85 ? -9.314 -5.563 12.596 1.00 97.75 85 LYS A C 1
ATOM 642 O O . LYS A 1 85 ? -9.593 -4.442 13.013 1.00 97.75 85 LYS A O 1
ATOM 647 N N . ALA A 1 86 ? -8.198 -6.216 12.919 1.00 97.50 86 ALA A N 1
ATOM 648 C CA . ALA A 1 86 ? -7.164 -5.650 13.779 1.00 97.50 86 ALA A CA 1
ATOM 649 C C . ALA A 1 86 ? -6.628 -4.337 13.196 1.00 97.50 86 ALA A C 1
ATOM 651 O O . ALA A 1 86 ? -6.585 -3.331 13.895 1.00 97.50 86 ALA A O 1
ATOM 652 N N . LEU A 1 87 ? -6.332 -4.322 11.894 1.00 96.06 87 LEU A N 1
ATOM 653 C CA . LEU A 1 87 ? -5.897 -3.120 11.192 1.00 96.06 87 LEU A CA 1
ATOM 654 C C . LEU A 1 87 ? -6.964 -2.017 11.197 1.00 96.06 87 LEU A C 1
ATOM 656 O O . LEU A 1 87 ? -6.657 -0.855 11.442 1.00 96.06 87 LEU A O 1
ATOM 660 N N . ALA A 1 88 ? -8.222 -2.356 10.912 1.00 96.88 88 ALA A N 1
ATOM 661 C CA . ALA A 1 88 ? -9.305 -1.375 10.894 1.00 96.88 88 ALA A CA 1
ATOM 662 C C . ALA A 1 88 ? -9.530 -0.728 12.273 1.00 96.88 88 ALA A C 1
ATOM 664 O O . ALA A 1 88 ? -9.861 0.456 12.342 1.00 96.88 88 ALA A O 1
ATOM 665 N N . ALA A 1 89 ? -9.316 -1.480 13.356 1.00 97.12 89 ALA A N 1
ATOM 666 C CA . ALA A 1 89 ? -9.446 -0.997 14.729 1.00 97.12 89 ALA A CA 1
ATOM 667 C C . ALA A 1 89 ? -8.385 0.046 15.129 1.00 97.12 89 ALA A C 1
ATOM 669 O O . ALA A 1 89 ? -8.557 0.721 16.136 1.00 97.12 89 ALA A O 1
ATOM 670 N N . GLU A 1 90 ? -7.310 0.225 14.354 1.00 94.75 90 GLU A N 1
ATOM 671 C CA . GLU A 1 90 ? -6.326 1.290 14.600 1.00 94.75 90 GLU A CA 1
ATOM 672 C C . GLU A 1 90 ? -6.836 2.693 14.210 1.00 94.75 90 GLU A C 1
ATOM 674 O O . GLU A 1 90 ? -6.214 3.691 14.566 1.00 94.75 90 GLU A O 1
ATOM 679 N N . TYR A 1 91 ? -7.946 2.787 13.466 1.00 91.56 91 TYR A N 1
ATOM 680 C CA . TYR A 1 91 ? -8.464 4.034 12.879 1.00 91.56 91 TYR A CA 1
ATOM 681 C C . TYR A 1 91 ? -9.794 4.501 13.505 1.00 91.56 91 TYR A C 1
ATOM 683 O O . TYR A 1 91 ? -10.579 5.187 12.842 1.00 91.56 91 TYR A O 1
ATOM 691 N N . THR A 1 92 ? -10.061 4.105 14.754 1.00 69.56 92 THR A N 1
ATOM 692 C CA . THR A 1 92 ? -11.245 4.494 15.549 1.00 69.56 92 THR A CA 1
ATOM 693 C C . THR A 1 92 ? -10.977 5.628 16.521 1.00 69.56 92 THR A C 1
ATOM 695 O O . THR A 1 92 ? -9.911 5.588 17.173 1.00 69.56 92 THR A O 1
#

Foldseek 3Di:
DVVVVVVVVVVVVVVVVVPPDPPDPDDPDDDDDDAQQPDPPRDDDLVVVVVVVVCCVVPVVVPDDPVVDDLVNCVVSVDDPVRSVVVVVVVD

Sequence (92 aa):
MKRSLVGGLTAVGLLVAGAAGALAAEGKALPEYDWSFDGIFGRFDRPAMQRGLQVYREVCSACHSLRQITFRNLSALGYSEDEIKALAAEYT

Secondary structure (DSSP, 8-state):
-HHHHHHHHHHHHHHHHTT------PPPPPPP---TT-STT----HHHHHHHHHHIIIIITTT---TTS-GGGGGGGT--HHHHHHHHGGG-